Protein AF-A0A1W5D7X4-F1 (afdb_monomer_lite)

Foldseek 3Di:
DDDDDDDDDDDDPPPPPDDDPDDDDDFAAKEKEFAWEWEDPDPPDIDIFGGKIWIAHRVRDTPDIDGPHDPVCVVVCCCVVVVDDPYHYDYDVLRPPGDDDYHYDDDDDPDDDVLLVVCPPPDPPDDPVCCCVPRNVVSSVLVVDPPPPDPDPPPPD

Sequence (157 aa):
MSASTSTPPTSTSDSTLSPQPPPPPPPLRRTVYYGTFIQCATATSLKIQELTLVGVDEKGVISFVERNVDYKDLERIVKGTYGWEGYVIVRLKGGGGTGSGFWFPGFVDTHTHAPQLPNLALHAHTTLLTWLQTYTFPLESSFSIVDATDVFIPLKI

InterPro domains:
  IPR011059 Metal-dependent hydrolase, composite domain superfamily [G3DSA:2.30.40.10] (33-105)
  IPR032466 Metal-dependent hydrolase [SSF51556] (105-144)
  IPR051607 Metallo-dependent Hydrolases [PTHR11271] (30-144)

Structure (mmCIF, N/CA/C/O backbone):
data_AF-A0A1W5D7X4-F1
#
_entry.id   AF-A0A1W5D7X4-F1
#
loop_
_atom_site.group_PDB
_atom_site.id
_atom_site.type_symbol
_atom_site.label_atom_id
_atom_site.label_alt_id
_atom_site.label_comp_id
_atom_site.label_asym_id
_atom_site.label_entity_id
_atom_site.label_seq_id
_atom_site.pdbx_PDB_ins_code
_atom_site.Cartn_x
_atom_site.Cartn_y
_atom_site.Cartn_z
_atom_site.occupancy
_atom_site.B_iso_or_equiv
_atom_site.auth_seq_id
_atom_site.auth_comp_id
_atom_site.auth_asym_id
_atom_site.auth_atom_id
_atom_site.pdbx_PDB_model_num
ATOM 1 N N . MET A 1 1 ? 1.231 -75.355 -40.943 1.00 43.53 1 MET A N 1
ATOM 2 C CA . MET A 1 1 ? 1.946 -74.079 -40.741 1.00 43.53 1 MET A CA 1
ATOM 3 C C . MET A 1 1 ? 0.894 -72.986 -40.742 1.00 43.53 1 MET A C 1
ATOM 5 O O . MET A 1 1 ? 0.406 -72.621 -41.800 1.00 43.53 1 MET A O 1
ATOM 9 N N . SER A 1 2 ? 0.426 -72.614 -39.554 1.00 39.84 2 SER A N 1
ATOM 10 C CA . SER A 1 2 ? -0.714 -71.712 -39.365 1.00 39.84 2 SER A CA 1
ATOM 11 C C . SER A 1 2 ? -0.232 -70.265 -39.414 1.00 39.84 2 SER A C 1
ATOM 13 O O . SER A 1 2 ? 0.689 -69.906 -38.686 1.00 39.84 2 SER A O 1
ATOM 15 N N . ALA A 1 3 ? -0.824 -69.458 -40.293 1.00 37.16 3 ALA A N 1
ATOM 16 C CA . ALA A 1 3 ? -0.537 -68.035 -40.407 1.00 37.16 3 ALA A CA 1
ATOM 17 C C . ALA A 1 3 ? -1.306 -67.271 -39.318 1.00 37.16 3 ALA A C 1
ATOM 19 O O . ALA A 1 3 ? -2.535 -67.262 -39.311 1.00 37.16 3 ALA A O 1
ATOM 20 N N . SER A 1 4 ? -0.572 -66.659 -38.390 1.00 39.56 4 SER A N 1
ATOM 21 C CA . SER A 1 4 ? -1.113 -65.765 -37.365 1.00 39.56 4 SER A CA 1
ATOM 22 C C . SER A 1 4 ? -1.132 -64.339 -37.908 1.00 39.56 4 SER A C 1
ATOM 24 O O . SER A 1 4 ? -0.083 -63.732 -38.111 1.00 39.56 4 SER A O 1
ATOM 26 N N . THR A 1 5 ? -2.323 -63.808 -38.164 1.00 41.12 5 THR A N 1
ATOM 27 C CA . THR A 1 5 ? -2.529 -62.428 -38.617 1.00 41.12 5 THR A CA 1
ATOM 28 C C . THR A 1 5 ? -2.408 -61.480 -37.422 1.00 41.12 5 THR A C 1
ATOM 30 O O . THR A 1 5 ? -3.258 -61.491 -36.534 1.00 41.12 5 THR A O 1
ATOM 33 N N . SER A 1 6 ? -1.348 -60.671 -37.369 1.00 39.38 6 SER A N 1
ATOM 34 C CA . SER A 1 6 ? -1.177 -59.620 -36.360 1.00 39.38 6 SER A CA 1
ATOM 35 C C . SER A 1 6 ? -1.989 -58.378 -36.739 1.00 39.38 6 SER A C 1
ATOM 37 O O . SER A 1 6 ? -1.732 -57.759 -37.771 1.00 39.38 6 SER A O 1
ATOM 39 N N . THR A 1 7 ? -2.953 -57.994 -35.906 1.00 46.84 7 THR A N 1
ATOM 40 C CA . THR A 1 7 ? -3.607 -56.677 -35.956 1.00 46.84 7 THR A CA 1
ATOM 41 C C . THR A 1 7 ? -2.609 -55.557 -35.619 1.00 46.84 7 THR A C 1
ATOM 43 O O . THR A 1 7 ? -1.819 -55.732 -34.689 1.00 46.84 7 THR A O 1
ATOM 46 N N . PRO A 1 8 ? -2.627 -54.411 -36.326 1.00 43.62 8 PRO A N 1
ATOM 47 C CA . PRO A 1 8 ? -1.750 -53.281 -36.021 1.00 43.62 8 PRO A CA 1
ATOM 48 C C . PRO A 1 8 ? -2.197 -52.566 -34.731 1.00 43.62 8 PRO A C 1
ATOM 50 O O . PRO A 1 8 ? -3.389 -52.575 -34.414 1.00 43.62 8 PRO A O 1
ATOM 53 N N . PRO A 1 9 ? -1.275 -51.941 -33.976 1.00 41.19 9 PRO A N 1
ATOM 54 C CA . PRO A 1 9 ? -1.626 -51.227 -32.757 1.00 41.19 9 PRO A CA 1
ATOM 55 C C . PRO A 1 9 ? -2.380 -49.933 -33.083 1.00 41.19 9 PRO A C 1
ATOM 57 O O . PRO A 1 9 ? -1.960 -49.137 -33.922 1.00 41.19 9 PRO A O 1
ATOM 60 N N . THR A 1 10 ? -3.499 -49.730 -32.391 1.00 40.97 10 THR A N 1
ATOM 61 C CA . THR A 1 10 ? -4.274 -48.490 -32.383 1.00 40.97 10 THR A CA 1
ATOM 62 C C . THR A 1 10 ? -3.387 -47.339 -31.912 1.00 40.97 10 THR A C 1
ATOM 64 O O . THR A 1 10 ? -2.897 -47.354 -30.785 1.00 40.97 10 THR A O 1
ATOM 67 N N . SER A 1 11 ? -3.188 -46.336 -32.768 1.00 40.72 11 SER A N 1
ATOM 68 C CA . SER A 1 11 ? -2.527 -45.083 -32.414 1.00 40.72 11 SER A CA 1
ATOM 69 C C . SER A 1 11 ? -3.357 -44.358 -31.353 1.00 40.72 11 SER A C 1
ATOM 71 O O . SER A 1 11 ? -4.385 -43.755 -31.664 1.00 40.72 11 SER A O 1
ATOM 73 N N . THR A 1 12 ? -2.937 -44.422 -30.093 1.00 40.50 12 THR A N 1
ATOM 74 C CA . THR A 1 12 ? -3.416 -43.496 -29.068 1.00 40.50 12 THR A CA 1
ATOM 75 C C . THR A 1 12 ? -2.890 -42.114 -29.428 1.00 40.50 12 THR A C 1
ATOM 77 O O . THR A 1 12 ? -1.696 -41.851 -29.314 1.00 40.50 12 THR A O 1
ATOM 80 N N . SER A 1 13 ? -3.779 -41.256 -29.924 1.00 43.41 13 SER A N 1
ATOM 81 C CA . SER A 1 13 ? -3.538 -39.825 -30.054 1.00 43.41 13 SER A CA 1
ATOM 82 C C . SER A 1 13 ? -3.264 -39.267 -28.662 1.00 43.41 13 SER A C 1
ATOM 84 O O . SER A 1 13 ? -4.194 -39.098 -27.867 1.00 43.41 13 SER A O 1
ATOM 86 N N . ASP A 1 14 ? -1.987 -39.036 -28.362 1.00 43.59 14 ASP A N 1
ATOM 87 C CA . ASP A 1 14 ? -1.567 -38.295 -27.184 1.00 43.59 14 ASP A CA 1
ATOM 88 C C . ASP A 1 14 ? -2.133 -36.882 -27.322 1.00 43.59 14 ASP A C 1
ATOM 90 O O . ASP A 1 14 ? -1.703 -36.068 -28.141 1.00 43.59 14 ASP A O 1
ATOM 94 N N . SER A 1 15 ? -3.247 -36.670 -26.631 1.00 45.72 15 SER A N 1
ATOM 95 C CA . SER A 1 15 ? -3.981 -35.421 -26.657 1.00 45.72 15 SER A CA 1
ATOM 96 C C . SER A 1 15 ? -3.196 -34.491 -25.760 1.00 45.72 15 SER A C 1
ATOM 98 O O . SER A 1 15 ? -3.351 -34.543 -24.544 1.00 45.72 15 SER A O 1
ATOM 100 N N . THR A 1 16 ? -2.317 -33.697 -26.371 1.00 51.03 16 THR A N 1
ATOM 101 C CA . THR A 1 16 ? -1.590 -32.594 -25.742 1.00 51.03 16 THR A CA 1
ATOM 102 C C . THR A 1 16 ? -2.542 -31.839 -24.816 1.00 51.03 16 THR A C 1
ATOM 104 O O . THR A 1 16 ? -3.400 -31.084 -25.285 1.00 51.03 16 THR A O 1
ATOM 107 N N . LEU A 1 17 ? -2.453 -32.104 -23.508 1.00 50.72 17 LEU A N 1
ATOM 108 C CA . LEU A 1 17 ? -3.296 -31.457 -22.514 1.00 50.72 17 LEU A CA 1
ATOM 109 C C . LEU A 1 17 ? -2.896 -29.986 -22.500 1.00 50.72 17 LEU A C 1
ATOM 111 O O . LEU A 1 17 ? -1.842 -29.623 -21.981 1.00 50.72 17 LEU A O 1
ATOM 115 N N . SER A 1 18 ? -3.729 -29.133 -23.091 1.00 55.56 18 SER A N 1
ATOM 116 C CA . SER A 1 18 ? -3.584 -27.694 -22.920 1.00 55.56 18 SER A CA 1
ATOM 117 C C . SER A 1 18 ? -3.585 -27.383 -21.416 1.00 55.56 18 SER A C 1
ATOM 119 O O . SER A 1 18 ? -4.424 -27.943 -20.696 1.00 55.56 18 SER A O 1
ATOM 121 N N . PRO A 1 19 ? -2.676 -26.521 -20.921 1.00 67.00 19 PRO A N 1
ATOM 122 C CA . PRO A 1 19 ? -2.632 -26.171 -19.509 1.00 67.00 19 PRO A CA 1
ATOM 123 C C . PRO A 1 19 ? -4.001 -25.648 -19.076 1.00 67.00 19 PRO A C 1
ATOM 125 O O . PRO A 1 19 ? -4.503 -24.668 -19.629 1.00 67.00 19 PRO A O 1
ATOM 128 N N . GLN A 1 20 ? -4.634 -26.321 -18.115 1.00 65.12 20 GLN A N 1
ATOM 129 C CA . GLN A 1 20 ? -5.863 -25.805 -17.523 1.00 65.12 20 GLN A CA 1
ATOM 130 C C . GLN A 1 20 ? -5.523 -24.540 -16.725 1.00 65.12 20 GLN A C 1
ATOM 132 O O . GLN A 1 20 ? -4.493 -24.518 -16.042 1.00 65.12 20 GLN A O 1
ATOM 137 N N . PRO A 1 21 ? -6.354 -23.486 -16.797 1.00 78.31 21 PRO A N 1
ATOM 138 C CA . PRO A 1 21 ? -6.121 -22.283 -16.018 1.00 78.31 21 PRO A CA 1
ATOM 139 C C . PRO A 1 21 ? -6.111 -22.626 -14.520 1.00 78.31 21 PRO A C 1
ATOM 141 O O . PRO A 1 21 ? -6.849 -23.519 -14.087 1.00 78.31 21 PRO A O 1
ATOM 144 N N . PRO A 1 22 ? -5.281 -21.941 -13.714 1.00 82.31 22 PRO A N 1
ATOM 145 C CA . PRO A 1 22 ? -5.226 -22.195 -12.284 1.00 82.31 22 PRO A CA 1
ATOM 146 C C . PRO A 1 22 ? -6.605 -21.966 -11.644 1.00 82.31 22 PRO A C 1
ATOM 148 O O . PRO A 1 22 ? -7.353 -21.087 -12.088 1.00 82.31 22 PRO A O 1
ATOM 151 N N . PRO A 1 23 ? -6.959 -22.740 -10.600 1.00 85.12 23 PRO A N 1
ATOM 152 C CA . PRO A 1 23 ? -8.219 -22.552 -9.896 1.00 85.12 23 PRO A CA 1
ATOM 153 C C . PRO A 1 23 ? -8.303 -21.134 -9.306 1.00 85.12 23 PRO A C 1
ATOM 155 O O . PRO A 1 23 ? -7.271 -20.551 -8.954 1.00 85.12 23 PRO A O 1
ATOM 158 N N . PRO A 1 24 ? -9.518 -20.571 -9.173 1.00 82.44 24 PRO A N 1
ATOM 159 C CA . PRO A 1 24 ? -9.687 -19.243 -8.606 1.00 82.44 24 PRO A CA 1
ATOM 160 C C . PRO A 1 24 ? -9.177 -19.206 -7.156 1.00 82.44 24 PRO A C 1
ATOM 162 O O . PRO A 1 24 ? -9.323 -20.193 -6.425 1.00 82.44 24 PRO A O 1
ATOM 165 N N . PRO A 1 25 ? -8.591 -18.080 -6.715 1.00 82.44 25 PRO A N 1
ATOM 166 C CA . PRO A 1 25 ? -8.141 -17.940 -5.340 1.00 82.44 25 PRO A CA 1
ATOM 167 C C . PRO A 1 25 ? -9.323 -18.049 -4.358 1.00 82.44 25 PRO A C 1
ATOM 169 O O . PRO A 1 25 ? -10.447 -17.670 -4.703 1.00 82.44 25 PRO A O 1
ATOM 172 N N . PRO A 1 26 ? -9.092 -18.541 -3.124 1.00 84.31 26 PRO A N 1
ATOM 173 C CA . PRO A 1 26 ? -10.121 -18.584 -2.090 1.00 84.31 26 PRO A CA 1
ATOM 174 C C . PRO A 1 26 ? -10.711 -17.191 -1.814 1.00 84.31 26 PRO A C 1
ATOM 176 O O . PRO A 1 26 ? -9.992 -16.194 -1.932 1.00 84.31 26 PRO A O 1
ATOM 179 N N . PRO A 1 27 ? -11.986 -17.101 -1.389 1.00 86.44 27 PRO A N 1
ATOM 180 C CA . PRO A 1 27 ? -12.585 -15.825 -1.022 1.00 86.44 27 PRO A CA 1
ATOM 181 C C . PRO A 1 27 ? -11.831 -15.189 0.150 1.00 86.44 27 PRO A C 1
ATOM 183 O O . PRO A 1 27 ? -11.396 -15.872 1.083 1.00 86.44 27 PRO A O 1
ATOM 186 N N . LEU A 1 28 ? -11.690 -13.864 0.108 1.00 90.38 28 LEU A N 1
ATOM 187 C CA . LEU A 1 28 ? -11.089 -13.116 1.205 1.00 90.38 28 LEU A CA 1
ATOM 188 C C . LEU A 1 28 ? -12.043 -13.092 2.404 1.00 90.38 28 LEU A C 1
ATOM 190 O O . LEU A 1 28 ? -13.265 -13.083 2.271 1.00 90.38 28 LEU A O 1
ATOM 194 N N . ARG A 1 29 ? -11.459 -13.064 3.599 1.00 93.44 29 ARG A N 1
ATOM 195 C CA . ARG A 1 29 ? -12.169 -12.935 4.877 1.00 93.44 29 ARG A CA 1
ATOM 196 C C . ARG A 1 29 ? -11.922 -11.558 5.468 1.00 93.44 29 ARG A C 1
ATOM 198 O O . ARG A 1 29 ? -10.863 -10.977 5.227 1.00 93.44 29 ARG A O 1
ATOM 205 N N . ARG A 1 30 ? -12.840 -11.090 6.317 1.00 96.94 30 ARG A N 1
ATOM 206 C CA . ARG A 1 30 ? -12.625 -9.861 7.088 1.00 96.94 30 ARG A CA 1
ATOM 207 C C . ARG A 1 30 ? -11.355 -9.972 7.913 1.00 96.94 30 ARG A C 1
ATOM 209 O O . ARG A 1 30 ? -11.146 -10.948 8.642 1.00 96.94 30 ARG A O 1
ATOM 216 N N . THR A 1 31 ? -10.513 -8.959 7.804 1.00 97.12 31 THR A N 1
ATOM 217 C CA . THR A 1 31 ? -9.256 -8.872 8.541 1.00 97.12 31 THR A CA 1
ATOM 218 C C . THR A 1 31 ? -9.179 -7.546 9.269 1.00 97.12 31 THR A C 1
ATOM 220 O O . THR A 1 31 ? -9.641 -6.517 8.786 1.00 97.12 31 THR A O 1
ATOM 223 N N . VAL A 1 32 ? -8.620 -7.585 10.470 1.00 97.25 32 VAL A N 1
ATOM 224 C CA . VAL A 1 32 ? -8.444 -6.417 11.321 1.00 97.25 32 VAL A CA 1
ATOM 225 C C . VAL A 1 32 ? -6.972 -6.322 11.674 1.00 97.25 32 VAL A C 1
ATOM 227 O O . VAL A 1 32 ? -6.437 -7.157 12.402 1.00 97.25 32 VAL A O 1
ATOM 230 N N . TYR A 1 33 ? -6.311 -5.308 11.139 1.00 95.88 33 TYR A N 1
ATOM 231 C CA . TYR A 1 33 ? -4.894 -5.060 11.338 1.00 95.88 33 TYR A CA 1
ATOM 232 C C . TYR A 1 33 ? -4.709 -4.086 12.493 1.00 95.88 33 TYR A C 1
ATOM 234 O O . TYR A 1 33 ? -5.337 -3.030 12.518 1.00 95.88 33 TYR A O 1
ATOM 242 N N . TYR A 1 34 ? -3.837 -4.422 13.439 1.00 94.38 34 TYR A N 1
ATOM 243 C CA . TYR A 1 34 ? -3.521 -3.552 14.569 1.00 94.38 34 TYR A CA 1
ATOM 244 C C . TYR A 1 34 ? -2.021 -3.267 14.640 1.00 94.38 34 TYR A C 1
ATOM 246 O O . TYR A 1 34 ? -1.200 -4.190 14.566 1.00 94.38 34 TYR A O 1
ATOM 254 N N . GLY A 1 35 ? -1.658 -1.998 14.820 1.00 91.75 35 GLY A N 1
ATOM 255 C CA . GLY A 1 35 ? -0.273 -1.583 15.029 1.00 91.75 35 GLY A CA 1
ATOM 256 C C . GLY A 1 3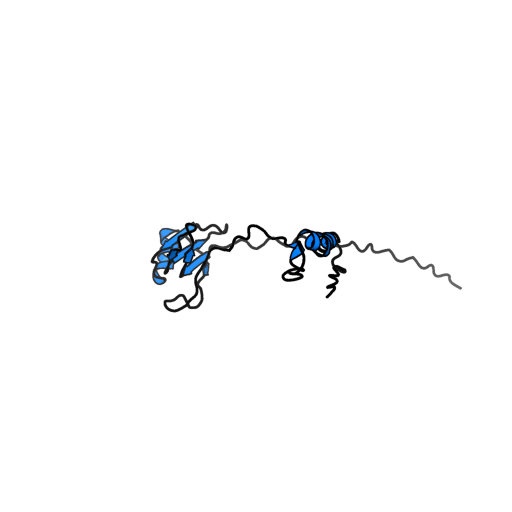5 ? 0.016 -0.175 14.525 1.00 91.75 35 GLY A C 1
ATOM 257 O O . GLY A 1 35 ? -0.862 0.688 14.520 1.00 91.75 35 GLY A O 1
ATOM 258 N N . THR A 1 36 ? 1.264 0.044 14.115 1.00 92.56 36 THR A N 1
ATOM 259 C CA . THR A 1 36 ? 1.720 1.314 13.546 1.00 92.56 36 THR A CA 1
ATOM 260 C C . THR A 1 36 ? 1.503 1.327 12.040 1.00 92.56 36 THR A C 1
ATOM 262 O O . THR A 1 36 ? 1.938 0.407 11.350 1.00 92.56 36 THR A O 1
ATOM 265 N N . PHE A 1 37 ? 0.862 2.374 11.530 1.00 94.19 37 PHE A N 1
ATOM 266 C CA . PHE A 1 37 ? 0.658 2.605 10.102 1.00 94.19 37 PHE A CA 1
ATOM 267 C C . PHE A 1 37 ? 1.388 3.870 9.686 1.00 94.19 37 PHE A C 1
ATOM 269 O O . PHE A 1 37 ? 1.187 4.936 10.274 1.00 94.19 37 PHE A O 1
ATOM 276 N N . ILE A 1 38 ? 2.220 3.747 8.663 1.00 94.44 38 ILE A N 1
ATOM 277 C CA . ILE A 1 38 ? 2.965 4.853 8.081 1.00 94.44 38 ILE A CA 1
ATOM 278 C C . ILE A 1 38 ? 2.433 5.081 6.671 1.00 94.44 38 ILE A C 1
ATOM 280 O O . ILE A 1 38 ? 2.290 4.138 5.902 1.00 94.44 38 ILE A O 1
ATOM 284 N N . GLN A 1 39 ? 2.118 6.326 6.328 1.00 94.12 39 GLN A N 1
ATOM 285 C CA . GLN A 1 39 ? 1.618 6.683 5.001 1.00 94.12 39 GLN A CA 1
ATOM 286 C C . GLN A 1 39 ? 2.090 8.071 4.577 1.00 94.12 39 GLN A C 1
ATOM 288 O O . GLN A 1 39 ? 2.287 8.948 5.421 1.00 94.12 39 GLN A O 1
ATOM 293 N N . CYS A 1 40 ? 2.194 8.288 3.268 1.00 93.69 40 CYS A N 1
ATOM 294 C CA . CYS A 1 40 ? 2.430 9.605 2.689 1.00 93.69 40 CYS A CA 1
ATOM 295 C C . CYS A 1 40 ? 1.124 10.132 2.091 1.00 93.69 40 CYS A C 1
ATOM 297 O O . CYS A 1 40 ? 0.671 9.633 1.066 1.00 93.69 40 CYS A O 1
ATOM 299 N N . ALA A 1 41 ? 0.493 11.114 2.742 1.00 87.19 41 ALA A N 1
ATOM 300 C CA . ALA A 1 41 ? -0.761 11.697 2.247 1.00 87.19 41 ALA A CA 1
ATOM 301 C C . ALA A 1 41 ? -0.522 12.702 1.106 1.00 87.19 41 ALA A C 1
ATOM 303 O O . ALA A 1 41 ? -1.401 12.953 0.287 1.00 87.19 41 ALA A O 1
ATOM 304 N N . THR A 1 42 ? 0.678 13.279 1.063 1.00 92.75 42 THR A N 1
ATOM 305 C CA . THR A 1 42 ? 1.160 14.185 0.017 1.00 92.75 42 THR A CA 1
ATOM 306 C C . THR A 1 42 ? 2.620 13.858 -0.291 1.00 92.75 42 THR A C 1
ATOM 308 O O . THR A 1 42 ? 3.270 13.142 0.470 1.00 92.75 42 THR A O 1
ATOM 311 N N . ALA A 1 43 ? 3.172 14.440 -1.359 1.00 91.12 43 ALA A N 1
ATOM 312 C CA . ALA A 1 43 ? 4.577 14.251 -1.737 1.00 91.12 43 ALA A CA 1
ATOM 313 C C . ALA A 1 43 ? 5.587 14.710 -0.661 1.00 91.12 43 ALA A C 1
ATOM 315 O O . ALA A 1 43 ? 6.756 14.347 -0.718 1.00 91.12 43 ALA A O 1
ATOM 316 N N . THR A 1 44 ? 5.147 15.518 0.307 1.00 94.88 44 THR A N 1
ATOM 317 C CA . THR A 1 44 ? 5.992 16.156 1.328 1.00 94.88 44 THR A CA 1
ATOM 318 C C . THR A 1 44 ? 5.599 15.799 2.757 1.00 94.88 44 THR A C 1
ATOM 320 O O . THR A 1 44 ? 6.185 16.333 3.697 1.00 94.88 44 THR A O 1
ATOM 323 N N . SER A 1 45 ? 4.606 14.928 2.953 1.00 95.12 45 SER A N 1
ATOM 324 C CA . SER A 1 45 ? 4.140 14.560 4.290 1.00 95.12 45 SER A CA 1
ATOM 325 C C . SER A 1 45 ? 4.314 13.077 4.550 1.00 95.12 45 SER A C 1
ATOM 327 O O . SER A 1 45 ? 3.954 12.241 3.727 1.00 95.12 45 SER A O 1
ATOM 329 N N . LEU A 1 46 ? 4.823 12.766 5.740 1.00 95.12 46 LEU A N 1
ATOM 330 C CA . LEU A 1 46 ? 4.871 11.421 6.289 1.00 95.12 46 LEU A CA 1
ATOM 331 C C . LEU A 1 46 ? 4.034 11.405 7.564 1.00 95.12 46 LEU A C 1
ATOM 333 O O . LEU A 1 46 ? 4.298 12.155 8.504 1.00 95.12 46 LEU A O 1
ATOM 337 N N . LYS A 1 47 ? 3.011 10.558 7.594 1.00 94.25 47 LYS A N 1
ATOM 338 C CA . LYS A 1 47 ? 2.119 10.400 8.737 1.00 94.25 47 LYS A CA 1
ATOM 339 C C . LYS A 1 47 ? 2.383 9.056 9.396 1.00 94.25 47 LYS A C 1
ATOM 341 O O . LYS A 1 47 ? 2.166 8.019 8.775 1.00 94.25 47 LYS A O 1
ATOM 346 N N . ILE A 1 48 ? 2.814 9.096 10.653 1.00 93.31 48 ILE A N 1
ATOM 347 C CA . ILE A 1 48 ? 3.042 7.922 11.499 1.00 93.31 48 ILE A CA 1
ATOM 348 C C . ILE A 1 48 ? 1.889 7.848 12.496 1.00 93.31 48 ILE A C 1
ATOM 350 O O . ILE A 1 48 ? 1.649 8.791 13.248 1.00 93.31 48 ILE A O 1
ATOM 354 N N . GLN A 1 49 ? 1.138 6.754 12.462 1.00 93.12 49 GLN A N 1
ATOM 355 C CA . GLN A 1 49 ? -0.000 6.527 13.343 1.00 93.12 49 GLN A CA 1
ATOM 356 C C . GLN A 1 49 ? 0.209 5.243 14.126 1.00 93.12 49 GLN A C 1
ATOM 358 O O . GLN A 1 49 ? -0.007 4.145 13.614 1.00 93.12 49 GLN A O 1
ATOM 363 N N . GLU A 1 50 ? 0.626 5.394 15.371 1.00 90.88 50 GLU A N 1
ATOM 364 C CA . GLU A 1 50 ? 0.718 4.294 16.322 1.00 90.88 50 GLU A CA 1
ATOM 365 C C . GLU A 1 50 ? -0.680 3.896 16.817 1.00 90.88 50 GLU A C 1
ATOM 367 O O . GLU A 1 50 ? -1.656 4.625 16.610 1.00 90.88 50 GLU A O 1
ATOM 372 N N . LEU A 1 51 ? -0.782 2.717 17.443 1.00 92.00 51 LEU A N 1
ATOM 373 C CA . LEU A 1 51 ? -2.010 2.233 18.097 1.00 92.00 51 LEU A CA 1
ATOM 374 C C . LEU A 1 51 ? -3.257 2.388 17.207 1.00 92.00 51 LEU A C 1
ATOM 376 O O . LEU A 1 51 ? -4.282 2.941 17.611 1.00 92.00 51 LEU A O 1
ATOM 380 N N . THR A 1 52 ? -3.131 1.980 15.945 1.00 94.00 52 THR A N 1
ATOM 381 C CA . THR A 1 52 ? -4.164 2.152 14.925 1.00 94.00 52 THR A CA 1
ATOM 382 C C . THR A 1 52 ? -4.735 0.801 14.525 1.00 94.00 52 THR A C 1
ATOM 384 O O . THR A 1 52 ? -4.016 -0.196 14.413 1.00 94.00 52 THR A O 1
ATOM 387 N N . LEU A 1 53 ? -6.046 0.790 14.313 1.00 96.06 53 LEU A N 1
ATOM 388 C CA . LEU A 1 53 ? -6.839 -0.352 13.904 1.00 96.06 53 LEU A CA 1
ATOM 389 C C . LEU A 1 53 ? -7.371 -0.115 12.490 1.00 96.06 53 LEU A C 1
ATOM 391 O O .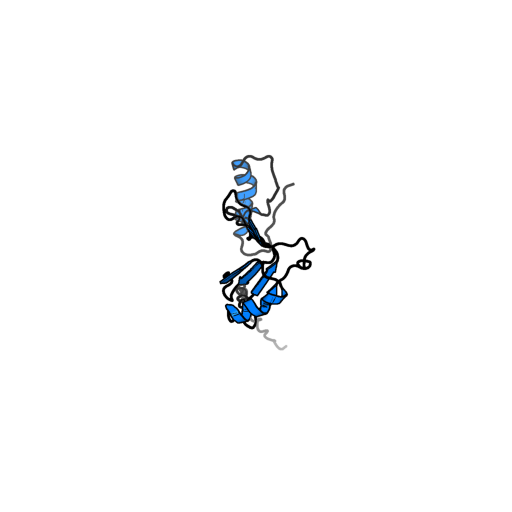 LEU A 1 53 ? -8.018 0.898 12.238 1.00 96.06 53 LEU A O 1
ATOM 395 N N . VAL A 1 54 ? -7.125 -1.047 11.576 1.00 97.56 54 VAL A N 1
ATOM 396 C CA . VAL A 1 54 ? -7.601 -0.975 10.189 1.00 97.56 54 VAL A CA 1
ATOM 397 C C . VAL A 1 54 ? -8.419 -2.218 9.876 1.00 97.56 54 VAL A C 1
ATOM 399 O O . VAL A 1 54 ? -7.897 -3.331 9.927 1.00 97.56 54 VAL A O 1
ATOM 402 N N . GLY A 1 55 ? -9.697 -2.029 9.561 1.00 97.69 55 GLY A N 1
ATOM 403 C CA . GLY A 1 55 ? -10.590 -3.097 9.119 1.00 97.69 55 GLY A CA 1
ATOM 404 C C . GLY A 1 55 ? -10.614 -3.199 7.601 1.00 97.69 55 GLY A C 1
ATOM 405 O O . GLY A 1 55 ? -10.844 -2.199 6.923 1.00 97.69 55 GLY A O 1
ATOM 406 N N . VAL A 1 56 ? -10.400 -4.403 7.077 1.00 98.06 56 VAL A N 1
ATOM 407 C CA . VAL A 1 56 ? -10.488 -4.729 5.650 1.00 98.06 56 VAL A CA 1
ATOM 408 C C . VAL A 1 56 ? -11.564 -5.790 5.451 1.00 98.06 56 VAL A C 1
ATOM 410 O O . VAL A 1 56 ? -11.543 -6.828 6.120 1.00 98.06 56 VAL A O 1
ATOM 413 N N . ASP A 1 57 ? -12.513 -5.518 4.559 1.00 96.44 57 ASP A N 1
ATOM 414 C CA . ASP A 1 57 ? -13.645 -6.403 4.283 1.00 96.44 57 ASP A CA 1
ATOM 415 C C . ASP A 1 57 ? -13.292 -7.590 3.365 1.00 96.44 57 ASP A C 1
ATOM 417 O O . ASP A 1 57 ? -12.159 -7.775 2.914 1.00 96.44 57 ASP A O 1
ATOM 421 N N . GLU A 1 58 ? -14.292 -8.419 3.073 1.00 95.19 58 GLU A N 1
ATOM 422 C CA . GLU A 1 58 ? -14.201 -9.590 2.195 1.00 95.19 58 GLU A CA 1
ATOM 423 C C . GLU A 1 58 ? -13.935 -9.241 0.718 1.00 95.19 58 GLU A C 1
ATOM 425 O O . GLU A 1 58 ? -13.685 -10.136 -0.089 1.00 95.19 58 GLU A O 1
ATOM 430 N N . LYS A 1 59 ? -13.985 -7.958 0.340 1.00 94.62 59 LYS A N 1
ATOM 431 C CA . LYS A 1 59 ? -13.626 -7.474 -1.003 1.00 94.62 59 LYS A CA 1
ATOM 432 C C . LYS A 1 59 ? -12.197 -6.929 -1.051 1.00 94.62 59 LYS A C 1
ATOM 434 O O . LYS A 1 59 ? -11.755 -6.497 -2.113 1.00 94.62 59 LYS A O 1
ATOM 439 N N . GLY A 1 60 ? -11.478 -6.943 0.073 1.00 94.81 60 GLY A N 1
ATOM 440 C CA . GLY A 1 60 ? -10.142 -6.362 0.179 1.00 94.81 60 GLY A CA 1
ATOM 441 C C . GLY A 1 60 ? -10.152 -4.835 0.288 1.00 94.81 60 GLY A C 1
ATOM 442 O O . GLY A 1 60 ? -9.124 -4.204 0.042 1.00 94.81 60 GLY A O 1
ATOM 443 N N . VAL A 1 61 ? -11.288 -4.225 0.642 1.00 96.88 61 VAL A N 1
ATOM 444 C CA . VAL A 1 61 ? -11.424 -2.770 0.774 1.00 96.88 61 VAL A CA 1
ATOM 445 C C . VAL A 1 61 ? -11.252 -2.368 2.236 1.00 96.88 61 VAL A C 1
ATOM 447 O O . VAL A 1 61 ? -11.804 -3.000 3.135 1.00 96.88 61 VAL A O 1
ATOM 450 N N . ILE A 1 62 ? -10.496 -1.294 2.488 1.00 97.81 62 ILE A N 1
ATOM 451 C CA . ILE A 1 62 ? -10.402 -0.693 3.824 1.00 97.81 62 ILE A CA 1
ATOM 452 C C . ILE A 1 62 ? -11.765 -0.092 4.177 1.00 97.81 62 ILE A C 1
ATOM 454 O O . ILE A 1 62 ? -12.178 0.903 3.583 1.00 97.81 62 ILE A O 1
ATOM 458 N N . SER A 1 63 ? -12.452 -0.686 5.149 1.00 97.62 63 SER A N 1
ATOM 459 C CA . SER A 1 63 ? -13.787 -0.254 5.575 1.00 97.62 63 SER A CA 1
ATOM 460 C C . SER A 1 63 ? -13.737 0.771 6.701 1.00 97.62 63 SER A C 1
ATOM 462 O O . SER A 1 63 ? -14.594 1.648 6.767 1.00 97.62 63 SER A O 1
ATOM 464 N N . PHE A 1 64 ? -12.744 0.678 7.590 1.00 97.81 64 PHE A N 1
ATOM 465 C CA . PHE A 1 64 ? -12.569 1.636 8.679 1.00 97.81 64 PHE A CA 1
ATOM 466 C C . PHE A 1 64 ? -11.116 1.758 9.133 1.00 97.81 64 PHE A C 1
ATOM 468 O O . PHE A 1 64 ? -10.310 0.837 8.983 1.00 97.81 64 PHE A O 1
ATOM 475 N N . VAL A 1 65 ? -10.806 2.913 9.729 1.00 97.12 65 VAL A N 1
ATOM 476 C CA . VAL A 1 65 ? -9.516 3.216 10.354 1.00 97.12 65 VAL A CA 1
ATOM 477 C C . VAL A 1 65 ? -9.765 3.930 11.680 1.00 97.12 65 VAL A C 1
ATOM 479 O O . VAL A 1 65 ? -10.148 5.100 11.684 1.00 97.12 65 VAL A O 1
ATOM 482 N N . GLU A 1 66 ? -9.492 3.252 12.790 1.00 96.88 66 GLU A N 1
ATOM 483 C CA . GLU A 1 66 ? -9.603 3.801 14.145 1.00 96.88 66 GLU A CA 1
ATOM 484 C C . GLU A 1 66 ? -8.222 4.084 14.727 1.00 96.88 66 GLU A C 1
ATOM 486 O O . GLU A 1 66 ? -7.291 3.295 14.573 1.00 96.88 66 GLU A O 1
ATOM 491 N N . ARG A 1 67 ? -8.068 5.236 15.378 1.00 94.38 67 ARG A N 1
ATOM 492 C CA . ARG A 1 67 ? -6.773 5.745 15.862 1.00 94.38 67 ARG A CA 1
ATOM 493 C C . ARG A 1 67 ? -6.765 5.815 17.379 1.00 94.38 67 ARG A C 1
ATOM 495 O O . ARG A 1 67 ? -7.815 6.027 17.974 1.00 94.38 67 ARG A O 1
ATOM 502 N N . ASN A 1 68 ? -5.575 5.749 17.977 1.00 93.94 68 ASN A N 1
ATOM 503 C CA . ASN A 1 68 ? -5.387 5.840 19.429 1.00 93.94 68 ASN A CA 1
ATOM 504 C C . ASN A 1 68 ? -6.211 4.786 20.188 1.00 93.94 68 ASN A C 1
ATOM 506 O O . ASN A 1 68 ? -6.836 5.079 21.205 1.00 93.94 68 ASN A O 1
ATOM 510 N N . VAL A 1 69 ? -6.242 3.565 19.657 1.00 93.12 69 VAL A N 1
ATOM 511 C CA . VAL A 1 69 ? -7.012 2.450 20.207 1.00 93.12 69 VAL A CA 1
ATOM 512 C C . VAL A 1 69 ? -6.103 1.620 21.103 1.00 93.12 69 VAL A C 1
ATOM 514 O O . VAL A 1 69 ? -5.103 1.090 20.625 1.00 93.12 69 VAL A O 1
ATOM 517 N N . ASP A 1 70 ? -6.450 1.461 22.383 1.00 92.00 70 ASP A N 1
ATOM 518 C CA . ASP A 1 70 ? -5.833 0.415 23.205 1.00 92.00 70 ASP A CA 1
ATOM 519 C C . ASP A 1 70 ? -6.245 -0.950 22.638 1.00 92.00 70 ASP A C 1
ATOM 521 O O . ASP A 1 70 ? -7.410 -1.192 22.317 1.00 92.00 70 ASP A O 1
ATOM 525 N N . TYR A 1 71 ? -5.291 -1.873 22.532 1.00 88.94 71 TYR A N 1
ATOM 526 C CA . TYR A 1 71 ? -5.540 -3.227 22.049 1.00 88.94 71 TYR A CA 1
ATOM 527 C C . TYR A 1 71 ? -6.691 -3.927 22.791 1.00 88.94 71 TYR A C 1
ATOM 529 O O . TYR A 1 71 ? -7.419 -4.716 22.189 1.00 88.94 71 TYR A O 1
ATOM 537 N N . LYS A 1 72 ? -6.883 -3.634 24.083 1.00 92.81 72 LYS A N 1
ATOM 538 C CA . LYS A 1 72 ? -7.974 -4.197 24.898 1.00 92.81 72 LYS A CA 1
ATOM 539 C C . LYS A 1 72 ? -9.362 -3.759 24.424 1.00 92.81 72 LYS A C 1
ATOM 541 O O . LYS A 1 72 ? -10.322 -4.503 24.597 1.00 92.81 72 LYS A O 1
ATOM 546 N N . ASP A 1 73 ? -9.465 -2.584 23.812 1.00 94.31 73 ASP A N 1
ATOM 547 C CA . ASP A 1 73 ? -10.719 -2.033 23.296 1.00 94.31 73 ASP A CA 1
ATOM 548 C C . ASP A 1 73 ? -11.067 -2.529 21.888 1.00 94.31 73 ASP A C 1
ATOM 550 O O . ASP A 1 73 ? -12.181 -2.294 21.417 1.00 94.31 73 ASP A O 1
ATOM 554 N N . LEU A 1 74 ? -10.150 -3.234 21.218 1.00 93.62 74 LEU A N 1
ATOM 555 C CA . LEU A 1 74 ? -10.312 -3.678 19.833 1.00 93.62 74 LEU A CA 1
ATOM 556 C C . LEU A 1 74 ? -11.624 -4.434 19.626 1.00 93.62 74 LEU A C 1
ATOM 558 O O . LEU A 1 74 ? -12.402 -4.083 18.745 1.00 93.62 74 LEU A O 1
ATOM 562 N N . GLU A 1 75 ? -11.888 -5.459 20.434 1.00 94.38 75 GLU A N 1
ATOM 563 C CA . GLU A 1 75 ? -13.080 -6.294 20.264 1.00 94.38 75 GLU A CA 1
ATOM 564 C C . GLU A 1 75 ? -14.369 -5.495 20.480 1.00 94.38 75 GLU A C 1
ATOM 566 O O . GLU A 1 75 ? -15.312 -5.620 19.698 1.00 94.38 75 GLU A O 1
ATOM 571 N N . ARG A 1 76 ? -14.377 -4.606 21.482 1.00 96.06 76 ARG A N 1
ATOM 572 C CA . ARG A 1 76 ? -15.498 -3.700 21.755 1.00 96.06 76 ARG A CA 1
ATOM 573 C C . ARG A 1 76 ? -15.773 -2.782 20.565 1.00 96.06 76 ARG A C 1
ATOM 575 O O . ARG A 1 76 ? -16.933 -2.577 20.228 1.00 96.06 76 ARG A O 1
ATOM 582 N N . ILE A 1 77 ? -14.734 -2.247 19.929 1.00 95.94 77 ILE A N 1
ATOM 583 C CA . ILE A 1 77 ? -14.865 -1.353 18.772 1.00 95.94 77 ILE A CA 1
ATOM 584 C C . ILE A 1 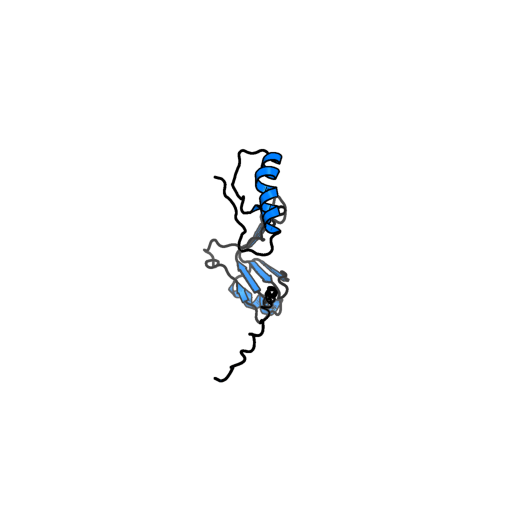77 ? -15.334 -2.129 17.537 1.00 95.94 77 ILE A C 1
ATOM 586 O O . ILE A 1 77 ? -16.313 -1.742 16.903 1.00 95.94 77 ILE A O 1
ATOM 590 N N . VAL A 1 78 ? -14.679 -3.242 17.202 1.00 96.44 78 VAL A N 1
ATOM 591 C CA . VAL A 1 78 ? -14.982 -4.008 15.980 1.00 96.44 78 VAL A CA 1
ATOM 592 C C . VAL A 1 78 ? -16.388 -4.607 16.031 1.00 96.44 78 VAL A C 1
ATOM 594 O O . VAL A 1 78 ? -17.148 -4.473 15.072 1.00 96.44 78 VAL A O 1
ATOM 597 N N . LYS A 1 79 ? -16.770 -5.223 17.155 1.00 96.00 79 LYS A N 1
ATOM 598 C CA . LYS A 1 79 ? -18.117 -5.787 17.312 1.00 96.00 79 LYS A CA 1
ATOM 599 C C . LYS A 1 79 ? -19.158 -4.708 17.590 1.00 96.00 79 LYS A C 1
ATOM 601 O O . LYS A 1 79 ? -20.211 -4.711 16.968 1.00 96.00 79 LYS A O 1
ATOM 606 N N . GLY A 1 80 ? -18.876 -3.784 18.507 1.00 95.38 80 GLY A N 1
ATOM 607 C CA . GLY A 1 80 ? -19.859 -2.805 18.977 1.00 95.38 80 GLY A CA 1
ATOM 608 C C . GLY A 1 80 ? -20.141 -1.684 17.980 1.00 95.38 80 GLY A C 1
ATOM 609 O O . GLY A 1 80 ? -21.300 -1.358 17.751 1.00 95.38 80 GLY A O 1
ATOM 610 N N . THR A 1 81 ? -19.103 -1.105 17.374 1.00 95.50 81 THR A N 1
ATOM 611 C CA . THR A 1 81 ? -19.259 0.021 16.439 1.00 95.50 81 THR A CA 1
ATOM 612 C C . THR A 1 81 ? -19.527 -0.462 15.017 1.00 95.50 81 THR A C 1
ATOM 614 O O . THR A 1 81 ? -20.362 0.110 14.322 1.00 95.50 81 THR A O 1
ATOM 617 N N . TYR A 1 82 ? -18.829 -1.516 14.581 1.00 95.62 82 TYR A N 1
ATOM 618 C CA . TYR A 1 82 ? -18.867 -1.975 13.189 1.00 95.62 82 TYR A CA 1
ATOM 619 C C . TYR A 1 82 ? -19.702 -3.242 12.966 1.00 95.62 82 TYR A C 1
ATOM 621 O O . TYR A 1 82 ? -19.962 -3.594 11.817 1.00 95.62 82 TYR A O 1
ATOM 629 N N . GLY A 1 83 ? -20.145 -3.932 14.025 1.00 95.50 83 GLY A N 1
ATOM 630 C CA . GLY A 1 83 ? -20.964 -5.145 13.903 1.00 95.50 83 GLY A CA 1
ATOM 631 C C . GLY A 1 83 ? -20.230 -6.317 13.248 1.00 95.50 83 GLY A C 1
ATOM 632 O O . GLY A 1 83 ? -20.861 -7.192 12.656 1.00 95.50 83 GLY A O 1
ATOM 633 N N . TRP A 1 84 ? -18.895 -6.315 13.265 1.00 95.75 84 TRP A N 1
ATOM 634 C CA . TRP A 1 84 ? -18.107 -7.349 12.603 1.00 95.75 84 TRP A CA 1
ATOM 635 C C . TRP A 1 84 ? -17.873 -8.541 13.527 1.00 95.75 84 TRP A C 1
ATOM 637 O O . TRP A 1 84 ? -17.323 -8.409 14.617 1.00 95.75 84 TRP A O 1
ATOM 647 N N . GLU A 1 85 ? -18.208 -9.727 13.031 1.00 93.00 85 GLU A N 1
ATOM 648 C CA . GLU A 1 85 ? -17.907 -11.018 13.647 1.00 93.00 85 GLU A CA 1
ATOM 649 C C . GLU A 1 85 ? -17.095 -11.890 12.679 1.00 93.00 85 GLU A C 1
ATOM 651 O O . GLU A 1 85 ? -16.991 -11.581 11.492 1.00 93.00 85 GLU A O 1
ATOM 656 N N . GLY A 1 86 ? -16.475 -12.963 13.183 1.00 91.88 86 GLY A N 1
ATOM 657 C CA . GLY A 1 86 ? -15.732 -13.914 12.344 1.00 91.88 86 GLY A CA 1
ATOM 658 C C . GLY A 1 86 ? -14.509 -13.329 11.619 1.00 91.88 86 GLY A C 1
ATOM 659 O O . GLY A 1 86 ? -14.082 -13.874 10.603 1.00 91.88 86 GLY A O 1
ATOM 660 N N . TYR A 1 87 ? -13.945 -12.224 12.112 1.00 94.69 87 TYR A N 1
ATOM 661 C CA . TYR A 1 87 ? -12.769 -11.577 11.530 1.00 94.69 87 TYR A CA 1
ATOM 662 C C . TYR A 1 87 ? -11.459 -12.169 12.062 1.00 94.69 87 TYR A C 1
ATOM 664 O O . TYR A 1 87 ? -11.391 -12.719 13.162 1.00 94.69 87 TYR A O 1
ATOM 672 N N . VAL A 1 88 ? -10.386 -12.009 11.289 1.00 94.81 88 VAL A N 1
ATOM 673 C CA . VAL A 1 88 ? -9.031 -12.396 11.701 1.00 94.81 88 VAL A CA 1
ATOM 674 C C . VAL A 1 88 ? -8.243 -11.170 12.129 1.00 94.81 88 VAL A C 1
ATOM 676 O O . VAL A 1 88 ? -8.120 -10.212 11.370 1.00 94.81 88 VAL A O 1
ATOM 679 N N . ILE A 1 89 ? -7.671 -11.215 13.330 1.00 93.94 89 ILE A N 1
ATOM 680 C CA . ILE A 1 89 ? -6.771 -10.167 13.814 1.00 93.94 89 ILE A CA 1
ATOM 681 C C . ILE A 1 89 ? -5.365 -10.429 13.278 1.00 93.94 89 ILE A C 1
ATOM 683 O O . ILE A 1 89 ? -4.809 -11.513 13.463 1.00 93.94 89 ILE A O 1
ATOM 687 N N . VAL A 1 90 ? -4.776 -9.415 12.653 1.00 93.25 90 VAL A N 1
ATOM 688 C CA . VAL A 1 90 ? -3.407 -9.442 12.144 1.00 93.25 90 VAL A CA 1
ATOM 689 C C . VAL A 1 90 ? -2.579 -8.409 12.895 1.00 93.25 90 VAL A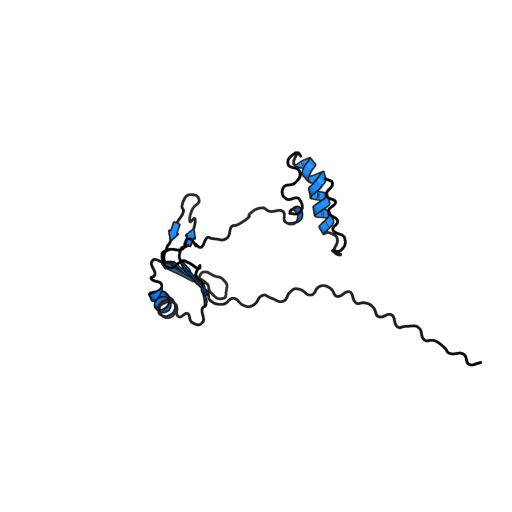 C 1
ATOM 691 O O . VAL A 1 90 ? -2.880 -7.216 12.913 1.00 93.25 90 VAL A O 1
ATOM 694 N N . ARG A 1 91 ? -1.502 -8.874 13.525 1.00 88.88 91 ARG A N 1
ATOM 695 C CA . ARG A 1 91 ? -0.578 -8.033 14.284 1.00 88.88 91 ARG A CA 1
ATOM 696 C C . ARG A 1 91 ? 0.849 -8.466 14.005 1.00 88.88 91 ARG A C 1
ATOM 698 O O . ARG A 1 91 ? 1.154 -9.657 13.997 1.00 88.88 91 ARG A O 1
ATOM 705 N N . LEU A 1 92 ? 1.732 -7.491 13.829 1.00 79.06 92 LEU A N 1
ATOM 706 C CA . LEU A 1 92 ? 3.159 -7.751 13.695 1.00 79.06 92 LEU A CA 1
ATOM 707 C C . LEU A 1 92 ? 3.717 -8.222 15.046 1.00 79.06 92 LEU A C 1
ATOM 709 O O . LEU A 1 92 ? 3.445 -7.620 16.092 1.00 79.06 92 LEU A O 1
ATOM 713 N N . LYS A 1 93 ? 4.484 -9.319 15.041 1.00 68.81 93 LYS A N 1
ATOM 714 C CA . LYS A 1 93 ? 5.153 -9.818 16.251 1.00 68.81 93 LYS A CA 1
ATOM 715 C C . LYS A 1 93 ? 6.048 -8.705 16.812 1.00 68.81 93 LYS A C 1
ATOM 717 O O . LYS A 1 93 ? 6.850 -8.133 16.086 1.00 68.81 93 LYS A O 1
ATOM 722 N N . GLY A 1 94 ? 5.860 -8.381 18.092 1.00 60.94 94 GLY A N 1
ATOM 723 C CA . GLY A 1 94 ? 6.531 -7.269 18.774 1.00 60.94 94 GLY A CA 1
ATOM 724 C C . GLY A 1 94 ? 5.692 -5.991 18.923 1.00 60.94 94 GLY A C 1
ATOM 725 O O . GLY A 1 94 ? 6.019 -5.162 19.760 1.00 60.94 94 GLY A O 1
ATOM 726 N N . GLY A 1 95 ? 4.571 -5.819 18.216 1.00 47.62 95 GLY A N 1
ATOM 727 C CA . GLY A 1 95 ? 3.766 -4.581 18.232 1.00 47.62 95 GLY A CA 1
ATOM 728 C C . GLY A 1 95 ? 2.930 -4.334 19.499 1.00 47.62 95 GLY A C 1
ATOM 729 O O . GLY A 1 95 ? 1.766 -3.949 19.393 1.00 47.62 95 GLY A O 1
ATOM 730 N N . GLY A 1 96 ? 3.463 -4.636 20.687 1.00 44.81 96 GLY A N 1
ATOM 731 C CA . GLY A 1 96 ? 2.875 -4.411 22.016 1.00 44.81 96 GLY A CA 1
ATOM 732 C C . GLY A 1 96 ? 3.695 -3.478 22.884 1.00 44.81 96 GLY A C 1
ATOM 733 O O . GLY A 1 96 ? 3.943 -3.791 24.040 1.00 44.81 96 GLY A O 1
ATOM 734 N N . GLY A 1 97 ? 4.117 -2.357 22.300 1.00 47.72 97 GLY A N 1
ATOM 735 C CA . GLY A 1 97 ? 4.837 -1.286 22.989 1.00 47.72 97 GLY A CA 1
ATOM 736 C C . GLY A 1 97 ? 6.358 -1.294 22.806 1.00 47.72 97 GLY A C 1
ATOM 737 O O . GLY A 1 97 ? 6.988 -0.330 23.215 1.00 47.72 97 GLY A O 1
ATOM 738 N N . THR A 1 98 ? 6.959 -2.326 22.190 1.00 50.03 98 THR A N 1
ATOM 739 C CA . THR A 1 98 ? 8.434 -2.438 22.061 1.00 50.03 98 THR A CA 1
ATOM 740 C C . THR A 1 98 ? 8.963 -2.991 20.728 1.00 50.03 98 THR A C 1
ATOM 742 O O . THR A 1 98 ? 10.173 -3.076 20.543 1.00 50.03 98 THR A O 1
ATOM 745 N N . GLY A 1 99 ? 8.106 -3.388 19.787 1.00 61.28 99 GLY A N 1
ATOM 746 C CA . GLY A 1 99 ? 8.522 -3.951 18.497 1.00 61.28 99 GLY A CA 1
ATOM 747 C C . GLY A 1 99 ? 8.539 -2.923 17.375 1.00 61.28 99 GLY A C 1
ATOM 748 O O . GLY A 1 99 ? 7.680 -2.052 17.305 1.00 61.28 99 GLY A O 1
ATOM 749 N N . SER A 1 100 ? 9.497 -3.079 16.467 1.00 71.06 100 SER A N 1
ATOM 750 C CA . SER A 1 100 ? 9.819 -2.144 15.382 1.00 71.06 100 SER A CA 1
ATOM 751 C C . SER A 1 100 ? 8.988 -2.314 14.100 1.00 71.06 100 SER A C 1
ATOM 753 O O . SER A 1 100 ? 9.268 -1.662 13.098 1.00 71.06 100 SER A O 1
ATOM 755 N N . GLY A 1 101 ? 7.988 -3.200 14.091 1.00 86.75 101 GLY A N 1
ATOM 756 C CA . GLY A 1 101 ? 7.185 -3.480 12.899 1.00 86.75 101 GLY A CA 1
ATOM 757 C C . GLY A 1 101 ? 6.111 -2.421 12.636 1.00 86.75 101 GLY A C 1
ATOM 758 O O . GLY A 1 101 ? 5.366 -2.053 13.543 1.00 86.75 101 GLY A O 1
ATOM 759 N N . PHE A 1 102 ? 5.974 -2.001 11.378 1.00 91.88 102 PHE A N 1
ATOM 760 C CA . PHE A 1 102 ? 4.923 -1.094 10.914 1.00 91.88 102 PHE A CA 1
ATOM 761 C C . PHE A 1 102 ? 4.333 -1.554 9.576 1.00 91.88 102 PHE A C 1
ATOM 763 O O . PHE A 1 102 ? 4.944 -2.324 8.835 1.00 91.88 102 PHE A O 1
ATOM 770 N N . TRP A 1 103 ? 3.141 -1.056 9.271 1.00 93.94 103 TRP A N 1
ATOM 771 C CA . TRP A 1 103 ? 2.475 -1.203 7.982 1.00 93.94 103 TRP A CA 1
ATOM 772 C C . TRP A 1 103 ? 2.755 0.015 7.103 1.00 93.94 103 TRP A C 1
ATOM 774 O O . TRP A 1 103 ? 2.775 1.146 7.595 1.00 93.94 103 TRP A O 1
ATOM 784 N N . PHE A 1 104 ? 2.924 -0.214 5.805 1.00 95.50 104 PHE A N 1
ATOM 785 C CA . PHE A 1 104 ? 3.116 0.822 4.791 1.00 95.50 104 PHE A CA 1
ATOM 786 C C . PHE A 1 104 ? 2.297 0.457 3.541 1.00 95.50 104 PHE A C 1
ATOM 788 O O . PHE A 1 104 ? 2.124 -0.739 3.282 1.00 95.50 104 PHE A O 1
ATOM 795 N N . PRO A 1 105 ? 1.768 1.430 2.773 1.00 96.19 105 PRO A N 1
ATOM 796 C CA . PRO A 1 105 ? 1.153 1.153 1.481 1.00 96.19 105 PRO A CA 1
ATOM 797 C C . PRO A 1 105 ? 2.086 0.345 0.572 1.00 96.19 105 PRO A C 1
ATOM 799 O O . PRO A 1 105 ? 3.297 0.553 0.580 1.00 96.19 105 PRO A O 1
ATOM 802 N N . GLY A 1 106 ? 1.527 -0.562 -0.230 1.00 96.19 106 GLY A N 1
ATOM 803 C CA . GLY A 1 106 ? 2.309 -1.258 -1.251 1.00 96.19 106 GLY A CA 1
ATOM 804 C C . GLY A 1 106 ? 2.945 -0.261 -2.223 1.00 96.19 106 GLY A C 1
ATOM 805 O O . GLY A 1 106 ? 2.327 0.745 -2.576 1.00 96.19 106 GLY A O 1
ATOM 806 N N . PHE A 1 107 ? 4.179 -0.529 -2.649 1.00 96.31 107 PHE A N 1
ATOM 807 C CA . PHE A 1 107 ? 4.823 0.294 -3.668 1.00 96.31 107 PHE A CA 1
ATOM 808 C C . PHE A 1 107 ? 4.128 0.123 -5.019 1.00 96.31 107 PHE A C 1
ATOM 810 O O . PHE A 1 107 ? 3.710 -0.976 -5.382 1.00 96.31 107 PHE A O 1
ATOM 817 N N . VAL A 1 108 ? 4.026 1.226 -5.758 1.00 95.94 108 VAL A N 1
ATOM 818 C CA . VAL A 1 108 ? 3.481 1.253 -7.115 1.00 95.94 108 VAL A CA 1
ATOM 819 C C . VAL A 1 108 ? 4.642 1.461 -8.075 1.00 95.94 108 VAL A C 1
ATOM 821 O O . VAL A 1 108 ? 5.214 2.548 -8.128 1.00 95.94 108 VAL A O 1
ATOM 824 N N . ASP A 1 109 ? 4.988 0.412 -8.814 1.00 96.62 109 ASP A N 1
ATOM 825 C CA . ASP A 1 109 ? 5.916 0.500 -9.936 1.00 96.62 109 ASP A CA 1
ATOM 826 C C . ASP A 1 109 ? 5.134 0.928 -11.185 1.00 96.62 109 ASP A C 1
ATOM 828 O O . ASP A 1 109 ? 4.255 0.208 -11.663 1.00 96.62 109 ASP A O 1
ATOM 832 N N . THR A 1 110 ? 5.397 2.140 -11.672 1.00 97.50 110 THR A N 1
ATOM 833 C CA . THR A 1 110 ? 4.689 2.712 -12.824 1.00 97.50 110 THR A CA 1
ATOM 834 C C . THR A 1 110 ? 5.303 2.315 -14.161 1.00 97.50 110 THR A C 1
ATOM 836 O O . THR A 1 110 ? 4.690 2.580 -15.199 1.00 97.50 110 THR A O 1
ATOM 839 N N . HIS A 1 111 ? 6.492 1.707 -14.172 1.00 96.69 111 HIS A N 1
ATOM 840 C CA . HIS A 1 111 ? 7.171 1.353 -15.408 1.00 96.69 111 HIS A CA 1
ATOM 841 C C . HIS A 1 111 ? 8.171 0.215 -15.199 1.00 96.69 111 HIS A C 1
ATOM 843 O O . HIS A 1 111 ? 9.282 0.412 -14.714 1.00 96.69 111 HIS A O 1
ATOM 849 N N . THR A 1 112 ? 7.794 -0.968 -15.676 1.00 95.06 112 THR A N 1
ATOM 850 C CA . THR A 1 112 ? 8.658 -2.143 -15.690 1.00 95.06 112 THR A CA 1
ATOM 851 C C . THR A 1 112 ? 8.475 -2.926 -16.982 1.00 95.06 112 THR A C 1
ATOM 853 O O . THR A 1 112 ? 7.378 -2.993 -17.540 1.00 95.06 112 THR A O 1
ATOM 856 N N . HIS A 1 113 ? 9.555 -3.543 -17.447 1.00 94.12 113 HIS A N 1
ATOM 857 C CA . HIS A 1 113 ? 9.547 -4.459 -18.578 1.00 94.12 113 HIS A CA 1
ATOM 858 C C . HIS A 1 113 ? 9.759 -5.881 -18.057 1.00 94.12 113 HIS A C 1
ATOM 860 O O . HIS A 1 113 ? 10.884 -6.375 -18.014 1.00 94.12 113 HIS A O 1
ATOM 866 N N . ALA A 1 114 ? 8.677 -6.555 -17.657 1.00 93.56 114 ALA A N 1
ATOM 867 C CA . ALA A 1 114 ? 8.756 -7.909 -17.100 1.00 93.56 114 ALA A CA 1
ATOM 868 C C . ALA A 1 114 ? 9.535 -8.916 -17.984 1.00 93.56 114 ALA A C 1
ATOM 870 O O . ALA A 1 114 ? 10.355 -9.652 -17.431 1.00 93.56 114 ALA A O 1
ATOM 871 N N . PRO A 1 115 ? 9.392 -8.923 -19.330 1.00 92.44 115 PRO A N 1
ATOM 872 C CA . PRO A 1 115 ? 10.179 -9.808 -20.199 1.00 92.44 115 PRO A CA 1
ATOM 873 C C . PRO A 1 115 ? 11.693 -9.560 -20.151 1.00 92.44 115 PRO A C 1
ATOM 875 O O . PRO A 1 115 ? 12.478 -10.432 -20.499 1.00 92.44 115 PRO A O 1
ATOM 878 N N . GLN A 1 116 ? 12.131 -8.380 -19.713 1.00 93.19 116 GLN A N 1
ATOM 879 C CA . GLN A 1 116 ? 13.546 -8.011 -19.664 1.00 93.19 116 GLN A CA 1
ATOM 880 C C . GLN A 1 116 ? 14.200 -8.328 -18.315 1.00 93.19 116 GLN A C 1
ATOM 882 O O . GLN A 1 116 ? 15.408 -8.137 -18.171 1.00 93.19 116 GLN A O 1
ATOM 887 N N . LEU A 1 117 ? 13.443 -8.839 -17.335 1.00 92.50 117 LEU A N 1
ATOM 888 C CA . LEU A 1 117 ? 13.966 -9.199 -16.015 1.00 92.50 117 LEU A CA 1
ATOM 889 C C . LEU A 1 117 ? 15.195 -10.134 -16.068 1.00 92.50 117 LEU A C 1
ATOM 891 O O . LEU A 1 117 ? 16.107 -9.924 -15.272 1.00 92.50 117 LEU A O 1
ATOM 895 N N . PRO A 1 118 ? 15.311 -11.108 -16.996 1.00 90.81 118 PRO A N 1
ATOM 896 C CA . PRO A 1 118 ? 16.526 -11.919 -17.107 1.00 90.81 118 PRO A CA 1
ATOM 897 C C . PRO A 1 118 ? 17.807 -11.135 -17.440 1.00 90.81 118 PRO A C 1
ATOM 899 O O . PRO A 1 118 ? 18.899 -11.609 -17.139 1.00 90.81 118 PRO A O 1
ATOM 902 N N . ASN A 1 119 ? 17.690 -9.932 -18.012 1.00 88.94 119 ASN A N 1
ATOM 903 C CA . ASN A 1 119 ? 18.819 -9.034 -18.277 1.00 88.94 119 ASN A CA 1
ATOM 904 C C . ASN A 1 119 ? 19.107 -8.062 -17.114 1.00 88.94 119 ASN A C 1
ATOM 906 O O . ASN A 1 119 ? 19.916 -7.141 -17.274 1.00 88.94 119 ASN A O 1
ATOM 910 N N . LEU A 1 120 ? 18.448 -8.215 -15.957 1.00 89.62 120 LEU A N 1
ATOM 911 C CA . LEU A 1 120 ? 18.596 -7.302 -14.825 1.00 89.62 120 LEU A CA 1
ATOM 912 C C . LEU A 1 120 ? 20.068 -7.185 -14.396 1.00 89.62 120 LEU A C 1
ATOM 914 O O . LEU A 1 120 ? 20.744 -8.180 -14.156 1.00 89.62 120 LEU A O 1
ATOM 918 N N . ALA A 1 121 ? 20.538 -5.941 -14.270 1.00 83.62 121 ALA A N 1
ATOM 919 C CA . ALA A 1 121 ? 21.900 -5.584 -13.863 1.00 83.62 121 ALA A CA 1
ATOM 920 C C . ALA A 1 121 ? 23.038 -6.038 -14.808 1.00 83.62 121 ALA A C 1
ATOM 922 O O . ALA A 1 121 ? 24.204 -6.001 -14.411 1.00 83.62 121 ALA A O 1
ATOM 923 N N . LEU A 1 122 ? 22.742 -6.397 -16.063 1.00 80.38 122 LEU A N 1
ATOM 924 C CA . LEU A 1 122 ? 23.763 -6.704 -17.069 1.00 80.38 122 LEU A CA 1
ATOM 925 C C . LEU A 1 122 ? 24.055 -5.507 -18.000 1.00 80.38 122 LEU A C 1
ATOM 927 O O . LEU A 1 122 ? 23.187 -4.688 -18.289 1.00 80.38 122 LEU A O 1
ATOM 931 N N . HIS A 1 123 ? 25.288 -5.444 -18.515 1.00 69.94 123 HIS A N 1
ATOM 932 C CA . HIS A 1 123 ? 25.703 -4.610 -19.659 1.00 69.94 123 HIS A CA 1
ATOM 933 C C . HIS A 1 123 ? 25.591 -3.075 -19.507 1.00 69.94 123 HIS A C 1
ATOM 935 O O . HIS A 1 123 ? 25.272 -2.369 -20.463 1.00 69.94 123 HIS A O 1
ATOM 941 N N . ALA A 1 124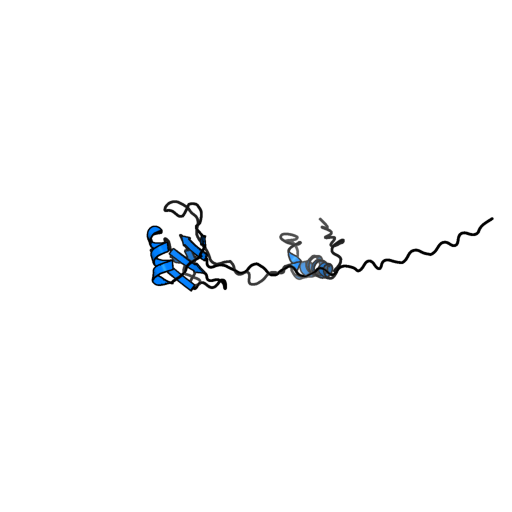 ? 25.980 -2.527 -18.351 1.00 69.50 124 ALA A N 1
ATOM 942 C CA . ALA A 1 124 ? 25.975 -1.082 -18.056 1.00 69.50 124 ALA A CA 1
ATOM 943 C C . ALA A 1 124 ? 26.846 -0.184 -18.978 1.00 69.50 124 ALA A C 1
ATOM 945 O O . ALA A 1 124 ? 26.853 1.034 -18.818 1.00 69.50 124 ALA A O 1
ATOM 946 N N . HIS A 1 125 ? 27.591 -0.757 -19.931 1.00 82.50 125 HIS A N 1
ATOM 947 C CA . HIS A 1 125 ? 28.512 -0.034 -20.818 1.00 82.50 125 HIS A CA 1
ATOM 948 C C . HIS A 1 125 ? 27.950 0.259 -22.224 1.00 82.50 125 HIS A C 1
ATOM 950 O O . HIS A 1 125 ? 28.641 0.876 -23.033 1.00 82.50 125 HIS A O 1
ATOM 956 N N . THR A 1 126 ? 26.723 -0.167 -22.549 1.00 85.81 126 THR A N 1
ATOM 957 C CA . THR A 1 126 ? 26.099 0.092 -23.863 1.00 85.81 126 THR A CA 1
ATOM 958 C C . THR A 1 126 ? 25.202 1.332 -23.865 1.00 85.81 126 THR A C 1
ATOM 960 O O . THR A 1 126 ? 24.615 1.687 -22.848 1.00 85.81 126 THR A O 1
ATOM 963 N N . THR A 1 127 ? 25.033 1.967 -25.028 1.00 92.44 127 THR A N 1
ATOM 964 C CA . THR A 1 127 ? 23.985 2.983 -25.235 1.00 92.44 127 THR A CA 1
ATOM 965 C C . THR A 1 127 ? 22.610 2.324 -25.385 1.00 92.44 127 THR A C 1
ATOM 967 O O . THR A 1 127 ? 22.526 1.132 -25.681 1.00 92.44 127 THR A O 1
ATOM 970 N N . LEU A 1 128 ? 21.526 3.100 -25.244 1.00 92.06 128 LEU A N 1
ATOM 971 C CA . LEU A 1 128 ? 20.151 2.588 -25.338 1.00 92.06 128 LEU A CA 1
ATOM 972 C C . LEU A 1 128 ? 19.896 1.794 -26.629 1.00 92.06 128 LEU A C 1
ATOM 974 O O . LEU A 1 128 ? 19.387 0.681 -26.572 1.00 92.06 128 LEU A O 1
ATOM 978 N N . LEU A 1 129 ? 20.268 2.333 -27.795 1.00 94.50 129 LEU A N 1
ATOM 979 C CA . LEU A 1 129 ? 19.995 1.666 -29.071 1.00 94.50 129 LEU A CA 1
ATOM 980 C C . LEU A 1 129 ? 20.798 0.366 -29.226 1.00 94.50 129 LEU A C 1
ATOM 982 O O . LEU A 1 129 ? 20.262 -0.638 -29.691 1.00 94.50 129 LEU A O 1
ATOM 986 N N . THR A 1 130 ? 22.060 0.365 -28.793 1.00 92.69 130 THR A N 1
ATOM 987 C CA . THR A 1 130 ? 22.896 -0.843 -28.798 1.00 92.69 130 THR A CA 1
ATOM 988 C C . THR A 1 130 ? 22.350 -1.891 -27.833 1.00 92.69 130 THR A C 1
ATOM 990 O O . THR A 1 130 ? 22.317 -3.071 -28.179 1.00 92.69 130 THR A O 1
ATOM 993 N N . TRP A 1 131 ? 21.877 -1.475 -26.657 1.00 91.75 131 TRP A N 1
ATOM 994 C CA . TRP A 1 131 ? 21.256 -2.361 -25.675 1.00 91.75 131 TRP A CA 1
ATOM 995 C C . TRP A 1 131 ? 19.976 -3.002 -26.223 1.00 91.75 131 TRP A C 1
ATOM 997 O O . TRP A 1 131 ? 19.823 -4.223 -26.147 1.00 91.75 131 TRP A O 1
ATOM 1007 N N . LEU A 1 132 ? 19.119 -2.198 -26.865 1.00 93.75 132 LEU A N 1
ATOM 1008 C CA . LEU A 1 132 ? 17.882 -2.669 -27.484 1.00 93.75 132 LEU A CA 1
ATOM 1009 C C . LEU A 1 132 ? 18.148 -3.779 -28.507 1.00 93.75 132 LEU A C 1
ATOM 1011 O O . LEU A 1 132 ? 17.544 -4.847 -28.438 1.00 93.75 132 LEU A O 1
ATOM 1015 N N . GLN A 1 133 ? 19.081 -3.533 -29.428 1.00 93.94 133 GLN A N 1
ATOM 1016 C CA . GLN A 1 133 ? 19.409 -4.469 -30.506 1.00 93.94 133 GLN A CA 1
ATOM 1017 C C . GLN A 1 133 ? 20.141 -5.719 -30.004 1.00 93.94 133 GLN A C 1
ATOM 1019 O O . GLN A 1 133 ? 19.880 -6.818 -30.482 1.00 93.94 133 GLN A O 1
ATOM 1024 N N . THR A 1 134 ? 21.059 -5.560 -29.049 1.00 90.38 134 THR A N 1
ATOM 1025 C CA . THR A 1 134 ? 21.930 -6.661 -28.607 1.00 90.38 134 THR A CA 1
ATOM 1026 C C . THR A 1 134 ? 21.245 -7.587 -27.605 1.00 90.38 134 THR A C 1
ATOM 1028 O O . THR A 1 134 ? 21.467 -8.794 -27.659 1.00 90.38 134 THR A O 1
ATOM 1031 N N . TYR A 1 135 ? 20.426 -7.046 -26.696 1.00 89.62 135 TYR A N 1
ATOM 1032 C CA . TYR A 1 135 ? 19.923 -7.798 -25.540 1.00 89.62 135 TYR A CA 1
ATOM 1033 C C . TYR A 1 135 ? 18.403 -7.818 -25.443 1.00 89.62 135 TYR A C 1
ATOM 1035 O O . TYR A 1 135 ? 17.827 -8.868 -25.165 1.00 89.62 135 TYR A O 1
ATOM 1043 N N . THR A 1 136 ? 17.747 -6.681 -25.668 1.00 92.12 136 THR A N 1
ATOM 1044 C CA . THR A 1 136 ? 16.310 -6.550 -25.403 1.00 92.12 136 THR A CA 1
ATOM 1045 C C . THR A 1 136 ? 15.463 -7.254 -26.446 1.00 92.12 136 THR A C 1
ATOM 1047 O O . THR A 1 136 ? 14.710 -8.156 -26.095 1.00 92.12 136 THR A O 1
ATOM 1050 N N . PHE A 1 137 ? 15.598 -6.893 -27.726 1.00 94.25 137 PHE A N 1
ATOM 1051 C CA . PHE A 1 137 ? 14.775 -7.489 -28.780 1.00 94.25 137 PHE A CA 1
ATOM 1052 C C . PHE A 1 137 ? 14.981 -9.003 -28.918 1.00 94.25 137 PHE A C 1
ATOM 1054 O O . PHE A 1 137 ? 13.977 -9.711 -29.017 1.00 94.25 137 PHE A O 1
ATOM 1061 N N . PRO A 1 138 ? 16.219 -9.540 -28.859 1.00 91.62 138 PRO A N 1
ATOM 1062 C CA . PRO A 1 138 ? 16.413 -10.986 -28.880 1.00 91.62 138 PRO A CA 1
ATOM 1063 C C . PRO A 1 138 ? 15.730 -11.691 -27.702 1.00 91.62 138 PRO A C 1
ATOM 1065 O O . PRO A 1 138 ? 15.045 -12.691 -27.913 1.00 91.62 138 PRO A O 1
ATOM 1068 N N . LEU A 1 139 ? 15.854 -11.153 -26.483 1.00 90.12 139 LEU A N 1
ATOM 1069 C CA . LEU A 1 139 ? 15.232 -11.741 -25.295 1.00 90.12 139 LEU A CA 1
ATOM 1070 C C . LEU A 1 139 ? 13.703 -11.663 -25.348 1.00 90.12 139 LEU A C 1
ATOM 1072 O O . LEU A 1 139 ? 13.035 -12.653 -25.090 1.00 90.12 139 LEU A O 1
ATOM 1076 N N . GLU A 1 140 ? 13.130 -10.519 -25.715 1.00 91.88 140 GLU A N 1
ATOM 1077 C CA . GLU A 1 140 ? 11.674 -10.396 -25.838 1.00 91.88 140 GLU A CA 1
ATOM 1078 C C . GLU A 1 140 ? 11.115 -11.363 -26.889 1.00 91.88 140 GLU A C 1
ATOM 1080 O O . GLU A 1 140 ? 10.078 -11.988 -26.667 1.00 91.88 140 GLU A O 1
ATOM 1085 N N . SER A 1 141 ? 11.832 -11.550 -28.003 1.00 90.69 141 SER A N 1
ATOM 1086 C CA . SER A 1 141 ? 11.423 -12.485 -29.053 1.00 90.69 141 SER A CA 1
ATOM 1087 C C . SER A 1 141 ? 11.447 -13.951 -28.608 1.00 90.69 141 SER A C 1
ATOM 1089 O O . SER A 1 141 ? 10.636 -14.737 -29.100 1.00 90.69 141 SER A O 1
ATOM 1091 N N . SER A 1 142 ? 12.307 -14.335 -27.656 1.00 86.38 142 SER A N 1
ATOM 1092 C CA . SER A 1 142 ? 12.389 -15.728 -27.199 1.00 86.38 142 SER A CA 1
ATOM 1093 C C . SER A 1 142 ? 11.150 -16.173 -26.415 1.00 86.38 142 SER A C 1
ATOM 1095 O O . SER A 1 142 ? 10.815 -17.355 -26.432 1.00 86.38 142 SER A O 1
ATOM 1097 N N . PHE A 1 143 ? 10.395 -15.238 -25.827 1.00 85.75 143 PHE A N 1
ATOM 1098 C CA . PHE A 1 143 ? 9.116 -15.526 -25.163 1.00 85.75 143 PHE A CA 1
ATOM 1099 C C . PHE A 1 143 ? 7.955 -15.814 -26.128 1.00 85.75 143 PHE A C 1
ATOM 1101 O O . PHE A 1 143 ? 6.855 -16.129 -25.679 1.00 85.75 143 PHE A O 1
ATOM 1108 N N . SER A 1 144 ? 8.164 -15.722 -27.446 1.00 78.88 144 SER A N 1
ATOM 1109 C CA . SER A 1 144 ? 7.147 -16.102 -28.439 1.00 78.88 144 SER A CA 1
ATOM 1110 C C . SER A 1 144 ? 6.990 -17.621 -28.617 1.00 78.88 144 SER A C 1
ATOM 1112 O O . SER A 1 144 ? 6.035 -18.068 -29.254 1.00 78.88 144 SER A O 1
ATOM 1114 N N . ILE A 1 145 ? 7.899 -18.420 -28.048 1.00 69.75 145 ILE A N 1
ATOM 1115 C CA . ILE A 1 145 ? 7.907 -19.881 -28.161 1.00 69.75 145 ILE A CA 1
ATOM 1116 C C . ILE A 1 145 ? 7.127 -20.481 -26.981 1.00 69.75 145 ILE A C 1
ATOM 1118 O O . ILE A 1 145 ? 7.514 -20.338 -25.826 1.00 69.75 145 ILE A O 1
ATOM 1122 N N . VAL A 1 146 ? 6.007 -21.146 -27.283 1.00 57.47 146 VAL A N 1
ATOM 1123 C CA . VAL A 1 146 ? 5.059 -21.706 -26.294 1.00 57.47 146 VAL A CA 1
ATOM 1124 C C . VAL A 1 146 ? 5.522 -23.025 -25.656 1.00 57.47 146 VAL A C 1
ATOM 1126 O O . VAL A 1 146 ? 4.978 -23.410 -24.624 1.00 57.47 146 VAL A O 1
ATOM 1129 N N . ASP A 1 147 ? 6.542 -23.683 -26.216 1.00 55.06 147 ASP A N 1
ATOM 1130 C CA . ASP A 1 147 ? 7.187 -24.852 -25.610 1.00 55.06 147 ASP A CA 1
ATOM 1131 C C . ASP A 1 147 ? 8.405 -24.411 -24.789 1.00 55.06 147 ASP A C 1
ATOM 1133 O O . ASP A 1 147 ? 9.492 -24.137 -25.297 1.00 55.06 147 ASP A O 1
ATOM 1137 N N . ALA A 1 148 ? 8.199 -24.320 -23.477 1.00 52.19 148 ALA A N 1
ATOM 1138 C CA . ALA A 1 148 ? 9.144 -23.802 -22.488 1.00 52.19 148 ALA A CA 1
ATOM 1139 C C . ALA A 1 148 ? 10.377 -24.697 -22.224 1.00 52.19 148 ALA A C 1
ATOM 1141 O O . ALA A 1 148 ? 11.040 -24.529 -21.200 1.00 52.19 148 ALA A O 1
ATOM 1142 N N . THR A 1 149 ? 10.699 -25.656 -23.096 1.00 51.81 149 THR A N 1
ATOM 1143 C CA . THR A 1 149 ? 11.873 -26.525 -22.912 1.00 51.81 149 THR A CA 1
ATOM 1144 C C . THR A 1 149 ? 13.175 -25.894 -23.398 1.00 51.81 149 THR A C 1
ATOM 1146 O O . THR A 1 149 ? 14.228 -26.290 -22.913 1.00 51.81 149 THR A O 1
ATOM 1149 N N . ASP A 1 150 ? 13.116 -24.874 -24.264 1.00 48.34 150 ASP A N 1
ATOM 1150 C CA . ASP A 1 150 ? 14.304 -24.297 -24.912 1.00 48.34 150 ASP A CA 1
ATOM 1151 C C . ASP A 1 150 ? 14.365 -22.760 -24.848 1.00 48.34 150 ASP A C 1
ATOM 1153 O O . ASP A 1 150 ? 14.846 -22.104 -25.776 1.00 48.34 150 ASP A O 1
ATOM 1157 N N . VAL A 1 151 ? 13.948 -22.143 -23.733 1.00 51.41 151 VAL A N 1
ATOM 1158 C CA . VAL A 1 151 ? 14.357 -20.751 -23.450 1.00 51.41 151 VAL A CA 1
ATOM 1159 C C . VAL A 1 151 ? 15.828 -20.766 -23.027 1.00 51.41 151 VAL A C 1
ATOM 1161 O O . VAL A 1 151 ? 16.183 -20.626 -21.857 1.00 51.41 151 VAL A O 1
ATOM 1164 N N . PHE A 1 152 ? 16.710 -20.991 -23.998 1.00 49.53 152 PHE A N 1
ATOM 1165 C CA . PHE A 1 152 ? 18.139 -20.816 -23.818 1.00 49.53 152 PHE A CA 1
ATOM 1166 C C . PHE A 1 152 ? 18.392 -19.310 -23.759 1.00 49.53 152 PHE A C 1
ATOM 1168 O O . PHE A 1 152 ? 18.213 -18.598 -24.745 1.00 49.53 152 PHE A O 1
ATOM 1175 N N . ILE A 1 153 ? 18.796 -18.816 -22.593 1.00 53.69 153 ILE A N 1
ATOM 1176 C CA . ILE A 1 153 ? 19.430 -17.506 -22.471 1.00 53.69 153 ILE A CA 1
ATOM 1177 C C . ILE A 1 153 ? 20.923 -17.779 -22.647 1.00 53.69 153 ILE A C 1
ATOM 1179 O O . ILE A 1 153 ? 21.577 -18.150 -21.669 1.00 53.69 153 ILE A O 1
ATOM 1183 N N . PRO A 1 154 ? 21.503 -17.674 -23.859 1.00 45.75 154 PRO A N 1
ATOM 1184 C CA . PRO A 1 154 ? 22.945 -17.677 -23.972 1.00 45.75 154 PRO A CA 1
ATOM 1185 C C . PRO A 1 154 ? 23.433 -16.391 -23.306 1.00 45.75 154 PRO A C 1
ATOM 1187 O O . PRO A 1 154 ? 23.472 -15.326 -23.922 1.00 45.75 154 PRO A O 1
ATOM 1190 N N . LEU A 1 155 ? 23.802 -16.491 -22.030 1.00 44.62 155 LEU A N 1
ATOM 1191 C CA . LEU A 1 155 ? 24.696 -15.539 -21.394 1.00 44.62 155 LEU A CA 1
ATOM 1192 C C . LEU A 1 155 ? 26.014 -15.635 -22.168 1.00 44.62 155 LEU A C 1
ATOM 1194 O O . LEU A 1 155 ? 26.870 -16.464 -21.866 1.00 44.62 155 LEU A O 1
ATOM 1198 N N . LYS A 1 156 ? 26.151 -14.840 -23.232 1.00 46.91 156 LYS A N 1
ATOM 1199 C CA . LYS A 1 156 ? 27.459 -14.537 -23.808 1.00 46.91 156 LYS A CA 1
ATOM 1200 C C . LYS A 1 156 ? 28.147 -13.598 -22.823 1.00 46.91 156 LYS A C 1
ATOM 1202 O O . LYS A 1 156 ? 28.009 -12.384 -22.940 1.00 46.91 156 LYS A O 1
ATOM 1207 N N . ILE A 1 157 ? 28.776 -14.195 -21.812 1.00 44.59 157 ILE A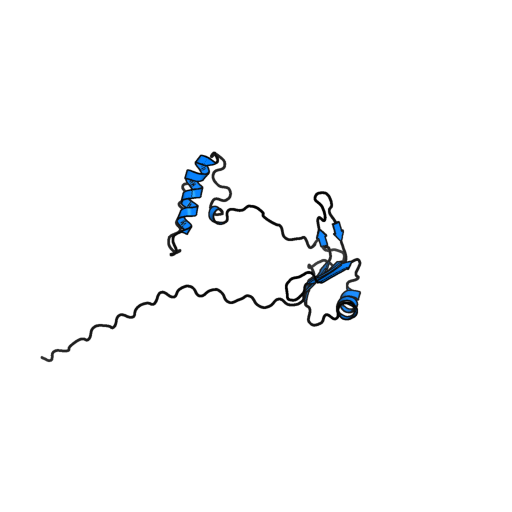 N 1
ATOM 1208 C CA . ILE A 1 157 ? 29.752 -13.538 -20.936 1.00 44.59 157 ILE A CA 1
ATOM 1209 C C . ILE A 1 157 ? 31.063 -13.412 -21.711 1.00 44.59 157 ILE A C 1
ATOM 1211 O O . ILE A 1 157 ? 31.426 -14.404 -22.387 1.00 44.59 157 ILE A O 1
#

pLDDT: mean 81.04, std 19.7, range [37.16, 98.06]

Organism: NCBI:txid136370

Secondary structure (DSSP, 8-state):
-----PPPPP-------PPPPPPPPPPP--EEEEEEEEEEEETTEEEEEEEEEEEE-TTS-EEEEE-S--GGGHHHHHHHTT---SPEEEE-TTTTTT---EE-PPP--S---GGGGGGTT--TTS-HHHHIIIIIHHHHHHTT-S-TT--------

Radius of gyration: 28.47 Å; chains: 1; bounding box: 51×90×66 Å